Protein AF-A0A1T5FU62-F1 (afdb_monomer_lite)

Organism: NCBI:txid1507287

Foldseek 3Di:
DCVVVVVVVCVVQPDLQSVCQVLQQVVLLVLLVVLVVVVDDDPVNLVSLLVSLLVNLVSCQVCLVSVVVLVVCVVVDDPPDPGHDNPSVVVSLVVVQVVLVVVCVVVVHDQPDRSSVLSVVLSVQSNCCRNVVCVVPVPDRDDSSVSSVVSSVVSCLNSDRPNDD

Sequence (165 aa):
MADVSETLLFRYFGSKSTLFDEVVAQPFNRLMQDFLESNPSGGERKEAELRNFREVYRLFEDNRPLFLAVLSSSSQASEEEVGPSFEGILSFLNAATAEQLRKYTDQGAEPPFDIALGLRLAFGMLASSVLLRDWIFPDRQPSQDEIVELVEKLVSRALDPQALP

Secondary structure (DSSP, 8-state):
--HHHHHHHHHHS-SHHHHHIIIIIHHHHHHHHHHHHH---HHHHHHHHHHHHHHHHHHHHHTHHHHHHHHHHHTT--TTS-----HHHHHHHHHHHHHHHHHHHHTT---SS-HHHHHHHHHHHHHHHHHTHHHH-SS----HHHHHHHHHHHHHHHH-TT---

Radius of gyration: 18.02 Å; chains: 1; bounding box: 38×38×55 Å

Structure (mmCIF, N/CA/C/O backbone):
data_AF-A0A1T5FU62-F1
#
_entry.id   AF-A0A1T5FU62-F1
#
loop_
_atom_site.group_PDB
_atom_site.id
_atom_site.type_symbol
_atom_site.label_atom_id
_atom_site.label_alt_id
_atom_site.label_comp_id
_atom_site.label_asym_id
_atom_site.label_entity_id
_atom_site.label_seq_id
_atom_site.pdbx_PDB_ins_code
_atom_site.Cartn_x
_atom_site.Cartn_y
_atom_site.Cartn_z
_atom_site.occupancy
_atom_site.B_iso_or_equiv
_atom_site.auth_seq_id
_atom_site.auth_comp_id
_atom_site.auth_asym_id
_atom_site.auth_atom_id
_atom_site.pdbx_PDB_model_num
ATOM 1 N N . MET A 1 1 ? 20.054 -12.272 -25.376 1.00 40.66 1 MET A N 1
ATOM 2 C CA . MET A 1 1 ? 19.299 -11.639 -26.483 1.00 40.66 1 MET A CA 1
ATOM 3 C C . MET A 1 1 ? 18.255 -10.631 -25.965 1.00 40.66 1 MET A C 1
ATOM 5 O O . MET A 1 1 ? 17.198 -10.510 -26.562 1.00 40.66 1 MET A O 1
ATOM 9 N N . ALA A 1 2 ? 18.540 -9.881 -24.888 1.00 51.62 2 ALA A N 1
ATOM 10 C CA . ALA A 1 2 ? 17.593 -8.916 -24.298 1.00 51.62 2 ALA A CA 1
ATOM 11 C C . ALA A 1 2 ? 17.854 -7.449 -24.717 1.00 51.62 2 ALA A C 1
ATOM 13 O O . ALA A 1 2 ? 16.966 -6.613 -24.630 1.00 51.62 2 ALA A O 1
ATOM 14 N N . ASP A 1 3 ? 19.041 -7.162 -25.255 1.00 44.16 3 ASP A N 1
ATOM 15 C CA . ASP A 1 3 ? 19.541 -5.802 -25.521 1.00 44.16 3 ASP A CA 1
ATOM 16 C C . ASP A 1 3 ? 18.811 -5.080 -26.678 1.00 44.16 3 ASP A C 1
ATOM 18 O O . ASP A 1 3 ? 18.567 -3.872 -26.672 1.00 44.16 3 ASP A O 1
ATOM 22 N N . VAL A 1 4 ? 18.359 -5.855 -27.670 1.00 49.69 4 VAL A N 1
ATOM 23 C CA . VAL A 1 4 ? 17.572 -5.336 -28.801 1.00 49.69 4 VAL A CA 1
ATOM 24 C C . VAL A 1 4 ? 16.140 -4.999 -28.365 1.00 49.69 4 VAL A C 1
ATOM 26 O O . VAL A 1 4 ? 15.529 -4.087 -28.917 1.00 49.69 4 VAL A O 1
ATOM 29 N N . SER A 1 5 ? 15.612 -5.697 -27.353 1.00 56.53 5 SER A N 1
ATOM 30 C CA . SER A 1 5 ? 14.248 -5.482 -26.860 1.00 56.53 5 SER A CA 1
ATOM 31 C C . SER A 1 5 ? 14.137 -4.189 -26.058 1.00 56.53 5 SER A C 1
ATOM 33 O O . SER A 1 5 ? 13.187 -3.443 -26.271 1.00 56.53 5 SER A O 1
ATOM 35 N N . GLU A 1 6 ? 15.109 -3.894 -25.188 1.00 52.84 6 GLU A N 1
ATOM 36 C CA . GLU A 1 6 ? 15.133 -2.649 -24.404 1.00 52.84 6 GLU A CA 1
ATOM 37 C C . GLU A 1 6 ? 15.213 -1.422 -25.319 1.00 52.84 6 GLU A C 1
ATOM 39 O O . GLU A 1 6 ? 14.396 -0.508 -25.222 1.00 52.84 6 GLU A O 1
ATOM 44 N N . THR A 1 7 ? 16.144 -1.439 -26.278 1.00 54.19 7 THR A N 1
ATOM 45 C CA . THR A 1 7 ? 16.352 -0.318 -27.207 1.00 54.19 7 THR A CA 1
ATOM 46 C C . THR A 1 7 ? 15.118 -0.048 -28.077 1.00 54.19 7 THR A C 1
ATOM 48 O O . THR A 1 7 ? 14.792 1.106 -28.360 1.00 54.19 7 THR A O 1
ATOM 51 N N . LEU A 1 8 ? 14.403 -1.096 -28.503 1.00 55.00 8 LEU A N 1
ATOM 52 C CA . LEU A 1 8 ? 13.169 -0.952 -29.281 1.00 55.00 8 LEU A CA 1
ATOM 53 C C . LEU A 1 8 ? 11.985 -0.487 -28.426 1.00 55.00 8 LEU A C 1
ATOM 55 O O . LEU A 1 8 ? 11.198 0.325 -28.914 1.00 55.00 8 LEU A O 1
ATOM 59 N N . LEU A 1 9 ? 11.882 -0.938 -27.170 1.00 55.94 9 LEU A N 1
ATOM 60 C CA . LEU A 1 9 ? 10.856 -0.471 -26.233 1.00 55.94 9 LEU A CA 1
ATOM 61 C C . LEU A 1 9 ? 11.000 1.035 -25.979 1.00 55.94 9 LEU A C 1
ATOM 63 O O . LEU A 1 9 ? 10.051 1.789 -26.178 1.00 55.94 9 LEU A O 1
ATOM 67 N N . PHE A 1 10 ? 12.203 1.504 -25.639 1.00 54.53 10 PHE A N 1
ATOM 68 C CA . PHE A 1 10 ? 12.440 2.926 -25.354 1.00 54.53 10 PHE A CA 1
ATOM 69 C C . PHE A 1 10 ? 12.260 3.831 -26.578 1.00 54.53 10 PHE A C 1
ATOM 71 O O . PHE A 1 10 ? 11.979 5.019 -26.437 1.00 54.53 10 PHE A O 1
ATOM 78 N N . ARG A 1 11 ? 12.373 3.284 -27.794 1.00 49.97 11 ARG A N 1
ATOM 79 C CA . ARG A 1 11 ? 12.093 4.034 -29.025 1.00 49.97 11 ARG A CA 1
ATOM 80 C C . ARG A 1 11 ? 10.595 4.194 -29.302 1.00 49.97 11 ARG A C 1
ATOM 82 O O . ARG A 1 11 ? 10.222 5.165 -29.951 1.00 49.97 11 ARG A O 1
ATOM 89 N N . TYR A 1 12 ? 9.761 3.249 -28.861 1.00 50.94 12 TYR A N 1
ATOM 90 C CA . TYR A 1 12 ? 8.305 3.280 -29.063 1.00 50.94 12 TYR A CA 1
ATOM 91 C C . TYR A 1 12 ? 7.563 4.052 -27.968 1.00 50.94 12 TYR A C 1
ATOM 93 O O . TYR A 1 12 ? 6.600 4.742 -28.281 1.00 50.94 12 TYR A O 1
ATOM 101 N N . PHE A 1 13 ? 8.021 3.962 -26.717 1.00 50.69 13 PHE A N 1
ATOM 102 C CA . PHE A 1 13 ? 7.314 4.513 -25.556 1.00 50.69 13 PHE A CA 1
ATOM 103 C C . PHE A 1 13 ? 7.795 5.903 -25.115 1.00 50.69 13 PHE A C 1
ATOM 105 O O . PHE A 1 13 ? 7.304 6.428 -24.126 1.00 50.69 13 PHE A O 1
ATOM 112 N N . GLY A 1 14 ? 8.741 6.531 -25.822 1.00 59.19 14 GLY A N 1
ATOM 113 C CA . GLY A 1 14 ? 9.348 7.776 -25.342 1.00 59.19 14 GLY A CA 1
ATOM 114 C C . GLY A 1 14 ? 10.172 7.559 -24.063 1.00 59.19 14 GLY A C 1
ATOM 115 O O . GLY A 1 14 ? 10.582 6.440 -23.757 1.00 59.19 14 GLY A O 1
ATOM 116 N N . SER A 1 15 ? 10.484 8.641 -23.341 1.00 65.31 15 SER A N 1
ATOM 117 C CA . SER A 1 15 ? 11.345 8.613 -22.145 1.00 65.31 15 SER A CA 1
ATOM 118 C C . SER A 1 15 ? 10.890 7.571 -21.105 1.00 65.31 15 SER A C 1
ATOM 120 O O . SER A 1 15 ? 9.718 7.209 -21.037 1.00 65.31 15 SER A O 1
ATOM 122 N N . LYS A 1 16 ? 11.803 7.116 -20.231 1.00 66.69 16 LYS A N 1
ATOM 123 C CA . LYS A 1 16 ? 11.503 6.129 -19.167 1.00 66.69 16 LYS A CA 1
ATOM 124 C C . LYS A 1 16 ? 10.302 6.515 -18.286 1.00 66.69 16 LYS A C 1
ATOM 126 O O . LYS A 1 16 ? 9.610 5.629 -17.797 1.00 66.69 16 LYS A O 1
ATOM 131 N N . SER A 1 17 ? 10.055 7.817 -18.117 1.00 65.38 17 SER A N 1
ATOM 132 C CA . SER A 1 17 ? 8.891 8.364 -17.405 1.00 65.38 17 SER A CA 1
ATOM 133 C C . SER A 1 17 ? 7.565 8.003 -18.090 1.00 65.38 17 SER A C 1
ATOM 135 O O . SER A 1 17 ? 6.634 7.557 -17.429 1.00 65.38 17 SER A O 1
ATOM 137 N N . THR A 1 18 ? 7.506 8.096 -19.423 1.00 71.38 18 THR A N 1
ATOM 138 C CA . THR A 1 18 ? 6.294 7.788 -20.206 1.00 71.38 18 THR A CA 1
ATOM 139 C C . THR A 1 18 ? 5.965 6.295 -20.143 1.00 71.38 18 THR A C 1
ATOM 141 O O . THR A 1 18 ? 4.832 5.916 -19.865 1.00 71.38 18 THR A O 1
ATOM 144 N N . LEU A 1 19 ? 6.979 5.434 -20.294 1.00 74.44 19 LEU A N 1
ATOM 145 C CA . LEU A 1 19 ? 6.810 3.986 -20.142 1.00 74.44 19 LEU A CA 1
ATOM 146 C C . LEU A 1 19 ? 6.338 3.603 -18.728 1.00 74.44 19 LEU A C 1
ATOM 148 O O . LEU A 1 19 ? 5.501 2.715 -18.573 1.00 74.44 19 LEU A O 1
ATOM 152 N N . PHE A 1 20 ? 6.871 4.259 -17.692 1.00 75.25 20 PHE A N 1
ATOM 153 C CA . PHE A 1 20 ? 6.427 4.042 -16.316 1.00 75.25 20 PHE A CA 1
ATOM 154 C C . PHE A 1 20 ? 4.961 4.443 -16.124 1.00 75.25 20 PHE A C 1
ATOM 156 O O . PHE A 1 20 ? 4.204 3.701 -15.496 1.00 75.25 20 PHE A O 1
ATOM 163 N N . ASP A 1 21 ? 4.547 5.585 -16.673 1.00 76.25 21 ASP A N 1
ATOM 164 C CA . ASP A 1 21 ? 3.163 6.039 -16.563 1.00 76.25 21 ASP A CA 1
ATOM 165 C C . ASP A 1 21 ? 2.183 5.020 -17.171 1.00 76.25 21 ASP A C 1
ATOM 167 O O . ASP A 1 21 ? 1.237 4.587 -16.511 1.00 76.25 21 ASP A O 1
ATOM 171 N N . GLU A 1 22 ? 2.461 4.540 -18.384 1.00 77.94 22 GLU A N 1
ATOM 172 C CA . GLU A 1 22 ? 1.572 3.620 -19.105 1.00 77.94 22 GLU A CA 1
ATOM 173 C C . GLU A 1 22 ? 1.524 2.204 -18.514 1.00 77.94 22 GLU A C 1
ATOM 175 O O . GLU A 1 22 ? 0.456 1.587 -18.463 1.00 77.94 22 GLU A O 1
ATOM 180 N N . VAL A 1 23 ? 2.669 1.667 -18.083 1.00 80.44 23 VAL A N 1
ATOM 181 C CA . VAL A 1 23 ? 2.794 0.250 -17.689 1.00 80.44 23 VAL A CA 1
ATOM 182 C C . VAL A 1 23 ? 2.645 0.050 -16.181 1.00 80.44 23 VAL A C 1
ATOM 184 O O . VAL A 1 23 ? 2.305 -1.044 -15.734 1.00 80.44 23 VAL A O 1
ATOM 187 N N . VAL A 1 24 ? 2.856 1.097 -15.381 1.00 80.00 24 VAL A N 1
ATOM 188 C CA . VAL A 1 24 ? 2.828 1.003 -13.917 1.00 80.00 24 VAL A CA 1
ATOM 189 C C . VAL A 1 24 ? 1.780 1.925 -13.317 1.00 80.00 24 VAL A C 1
ATOM 191 O O . VAL A 1 24 ? 0.864 1.441 -12.651 1.00 80.00 24 VAL A O 1
ATOM 194 N N . ALA A 1 25 ? 1.879 3.236 -13.551 1.00 77.88 25 ALA A N 1
ATOM 195 C CA . ALA A 1 25 ? 1.014 4.200 -12.873 1.00 77.88 25 ALA A CA 1
ATOM 196 C C . ALA A 1 25 ? -0.458 4.032 -13.279 1.00 77.88 25 ALA A C 1
ATOM 198 O O . ALA A 1 25 ? -1.332 3.948 -12.418 1.00 77.88 25 ALA A O 1
ATOM 199 N N . GLN A 1 26 ? -0.754 3.893 -14.573 1.00 82.56 26 GLN A N 1
ATOM 200 C CA . GLN A 1 26 ? -2.126 3.710 -15.048 1.00 82.56 26 GLN A CA 1
ATOM 201 C C . GLN A 1 26 ? -2.760 2.382 -14.595 1.00 82.56 26 GLN A C 1
ATOM 203 O O . GLN A 1 26 ? -3.888 2.423 -14.094 1.00 82.56 26 GLN A O 1
ATOM 208 N N . PRO A 1 27 ? -2.103 1.207 -14.711 1.00 82.88 27 PRO A N 1
ATOM 209 C CA . PRO A 1 27 ? -2.629 -0.032 -14.139 1.00 82.88 27 PRO A CA 1
ATOM 210 C C . PRO A 1 27 ? -2.850 0.056 -12.632 1.00 82.88 27 PRO A C 1
ATOM 212 O O . PRO A 1 27 ? -3.889 -0.393 -12.154 1.00 82.88 27 PRO A O 1
ATOM 215 N N . PHE A 1 28 ? -1.930 0.690 -11.898 1.00 81.44 28 PHE A N 1
ATOM 216 C CA . PHE A 1 28 ? -2.110 0.942 -10.473 1.00 81.44 28 PHE A CA 1
ATOM 217 C C . PHE A 1 28 ? -3.375 1.771 -10.201 1.00 81.44 28 PHE A C 1
ATOM 219 O O . PHE A 1 28 ? -4.213 1.386 -9.386 1.00 81.44 28 PHE A O 1
ATOM 226 N N . ASN A 1 29 ? -3.534 2.896 -10.904 1.00 81.25 29 ASN A N 1
ATOM 227 C CA . ASN A 1 29 ? -4.665 3.804 -10.725 1.00 81.25 29 ASN A CA 1
ATOM 228 C C . ASN A 1 29 ? -5.999 3.096 -11.012 1.00 81.25 29 ASN A C 1
ATOM 230 O O . ASN A 1 29 ? -6.945 3.268 -10.245 1.00 81.25 29 ASN A O 1
ATOM 234 N N . ARG A 1 30 ? -6.053 2.247 -12.051 1.00 84.56 30 ARG A N 1
ATOM 235 C CA . ARG A 1 30 ? -7.230 1.417 -12.360 1.00 84.56 30 ARG A CA 1
ATOM 236 C C . ARG A 1 30 ? -7.555 0.435 -11.237 1.00 84.56 30 ARG A C 1
ATOM 238 O O . ARG A 1 30 ? -8.683 0.431 -10.766 1.00 84.56 30 ARG A O 1
ATOM 245 N N . LEU A 1 31 ? -6.566 -0.317 -10.744 1.00 83.50 31 LEU A N 1
ATOM 246 C CA . LEU A 1 31 ? -6.766 -1.257 -9.629 1.00 83.50 31 LEU A CA 1
ATOM 247 C C . LEU A 1 31 ? -7.357 -0.568 -8.392 1.00 83.50 31 LEU A C 1
ATOM 249 O O . LEU A 1 31 ? -8.238 -1.110 -7.725 1.00 83.50 31 LEU A O 1
ATOM 253 N N . MET A 1 32 ? -6.873 0.633 -8.072 1.00 82.12 32 MET A N 1
ATOM 254 C CA . MET A 1 32 ? -7.386 1.387 -6.931 1.00 82.12 32 MET A CA 1
ATOM 255 C C . MET A 1 32 ? -8.794 1.925 -7.170 1.00 82.12 32 MET A C 1
ATOM 257 O O . MET A 1 32 ? -9.621 1.885 -6.259 1.00 82.12 32 MET A O 1
ATOM 261 N N . GLN A 1 33 ? -9.075 2.413 -8.377 1.00 82.50 33 GLN A N 1
ATOM 262 C CA . GLN A 1 33 ? -10.401 2.886 -8.752 1.00 82.50 33 GLN A CA 1
ATOM 263 C C . GLN A 1 33 ? -11.433 1.752 -8.688 1.00 82.50 33 GLN A C 1
ATOM 265 O O . GLN A 1 33 ? -12.455 1.916 -8.025 1.00 82.50 33 GLN A O 1
ATOM 270 N N . ASP A 1 34 ? -11.131 0.586 -9.261 1.00 85.12 34 ASP A N 1
ATOM 271 C CA . ASP A 1 34 ? -12.018 -0.588 -9.264 1.00 85.12 34 ASP A CA 1
ATOM 272 C C . ASP A 1 34 ? -12.389 -1.028 -7.835 1.00 85.12 34 ASP A C 1
ATOM 274 O O . ASP A 1 34 ? -13.519 -1.431 -7.538 1.00 85.12 34 ASP A O 1
ATOM 278 N N . PHE A 1 35 ? -11.448 -0.913 -6.898 1.00 79.12 35 PHE A N 1
ATOM 279 C CA . PHE A 1 35 ? -11.714 -1.203 -5.495 1.00 79.12 35 PHE A CA 1
ATOM 280 C C . PHE A 1 35 ? -12.633 -0.182 -4.825 1.00 79.12 35 PHE A C 1
ATOM 282 O O . PHE A 1 35 ? -13.533 -0.562 -4.075 1.00 79.12 35 PHE A O 1
ATOM 289 N N . LEU A 1 36 ? -12.415 1.109 -5.085 1.00 80.19 36 LEU A N 1
ATOM 290 C CA . LEU A 1 36 ? -13.279 2.162 -4.555 1.00 80.19 36 LEU A CA 1
ATOM 291 C C . LEU A 1 36 ? -14.698 2.047 -5.126 1.00 80.19 36 LEU A C 1
ATOM 293 O O . LEU A 1 36 ? -15.665 2.212 -4.384 1.00 80.19 36 LEU A O 1
ATOM 297 N N . GLU A 1 37 ? -14.826 1.714 -6.411 1.00 84.12 37 GLU A N 1
ATOM 298 C CA . GLU A 1 37 ? -16.110 1.535 -7.095 1.00 84.12 37 GLU A CA 1
ATOM 299 C C . GLU A 1 37 ? -16.860 0.284 -6.628 1.00 84.12 37 GLU A C 1
ATOM 301 O O . GLU A 1 37 ? -18.073 0.336 -6.424 1.00 84.12 37 GLU A O 1
ATOM 306 N N . SER A 1 38 ? -16.155 -0.829 -6.407 1.00 81.06 38 SER A N 1
ATOM 307 C CA . SER A 1 38 ? -16.780 -2.065 -5.915 1.00 81.06 38 SER A CA 1
ATOM 308 C C . SER A 1 38 ? -17.304 -1.953 -4.481 1.00 81.06 38 SER A C 1
ATOM 310 O O . SER A 1 38 ? -18.168 -2.743 -4.103 1.00 81.06 38 SER A O 1
ATOM 312 N N . ASN A 1 39 ? -16.805 -0.984 -3.698 1.00 76.88 39 ASN A N 1
ATOM 313 C CA . ASN A 1 39 ? -17.206 -0.673 -2.320 1.00 76.88 39 ASN A CA 1
ATOM 314 C C . ASN A 1 39 ? -17.616 -1.913 -1.485 1.00 76.88 39 ASN A C 1
ATOM 316 O O . ASN A 1 39 ? -18.735 -1.974 -0.960 1.00 76.88 39 ASN A O 1
ATOM 320 N N . PRO A 1 40 ? -16.743 -2.934 -1.377 1.00 75.50 40 PRO A N 1
ATOM 321 C CA . PRO A 1 40 ? -17.119 -4.196 -0.759 1.00 75.50 40 PRO A CA 1
ATOM 322 C C . PRO A 1 40 ? -17.366 -4.010 0.744 1.00 75.50 40 PRO A C 1
ATOM 324 O O . PRO A 1 40 ? -16.754 -3.151 1.386 1.00 75.50 40 PRO A O 1
ATOM 327 N N . SER A 1 41 ? -18.260 -4.817 1.321 1.00 75.19 41 SER A N 1
ATOM 328 C CA . SER A 1 41 ? -18.683 -4.694 2.724 1.00 75.19 41 SER A CA 1
ATOM 329 C C . SER A 1 41 ? -18.561 -6.019 3.488 1.00 75.19 41 SER A C 1
ATOM 331 O O . SER A 1 41 ? -18.551 -7.095 2.896 1.00 75.19 41 SER A O 1
ATOM 333 N N . GLY A 1 42 ? -18.432 -5.957 4.818 1.00 72.56 42 GLY A N 1
ATOM 334 C CA . GLY A 1 42 ? -18.381 -7.151 5.674 1.00 72.56 42 GLY A CA 1
ATOM 335 C C . GLY A 1 42 ? -17.222 -8.109 5.349 1.00 72.56 42 GLY A C 1
ATOM 336 O O . GLY A 1 42 ? -16.093 -7.677 5.140 1.00 72.56 42 GLY A O 1
ATOM 337 N N . GLY A 1 43 ? -17.490 -9.420 5.320 1.00 68.69 43 GLY A N 1
ATOM 338 C CA . GLY A 1 43 ? -16.476 -10.445 5.024 1.00 68.69 43 GLY A CA 1
ATOM 339 C C . GLY A 1 43 ? -15.875 -10.342 3.615 1.00 68.69 43 GLY A C 1
ATOM 340 O O . GLY A 1 43 ? -14.679 -10.569 3.444 1.00 68.69 43 GLY A O 1
ATOM 341 N N . GLU A 1 44 ? -16.663 -9.897 2.631 1.00 78.56 44 GLU A N 1
ATOM 342 C CA . GLU A 1 44 ? -16.205 -9.687 1.249 1.00 78.56 44 GLU A CA 1
ATOM 343 C C . GLU A 1 44 ? -15.157 -8.573 1.154 1.00 78.56 44 GLU A C 1
ATOM 345 O O . GLU A 1 44 ? -14.281 -8.612 0.287 1.00 78.56 44 GLU A O 1
ATOM 350 N N . ARG A 1 45 ? -15.205 -7.597 2.073 1.00 78.12 45 ARG A N 1
ATOM 351 C CA . ARG A 1 45 ? -14.238 -6.497 2.136 1.00 78.12 45 ARG A CA 1
ATOM 352 C C . ARG A 1 45 ? -12.832 -6.997 2.427 1.00 78.12 45 ARG A C 1
ATOM 354 O O . ARG A 1 45 ? -11.912 -6.614 1.714 1.00 78.12 45 ARG A O 1
ATOM 361 N N . LYS A 1 46 ? -12.667 -7.873 3.421 1.00 78.31 46 LYS A N 1
ATOM 362 C CA . LYS A 1 46 ? -11.345 -8.403 3.785 1.00 78.31 46 LYS A CA 1
ATOM 363 C C . LYS A 1 46 ? -10.726 -9.195 2.634 1.00 78.31 46 LYS A C 1
ATOM 365 O O . LYS A 1 46 ? -9.543 -9.058 2.335 1.00 78.31 46 LYS A O 1
ATOM 370 N N . GLU A 1 47 ? -11.529 -10.015 1.964 1.00 83.06 47 GLU A N 1
ATOM 371 C CA . GLU A 1 47 ? -11.062 -10.760 0.797 1.00 83.06 47 GLU A CA 1
ATOM 372 C C . GLU A 1 47 ? -10.715 -9.831 -0.371 1.00 83.06 47 GLU A C 1
ATOM 374 O O . GLU A 1 47 ? -9.716 -10.059 -1.051 1.00 83.06 47 GLU A O 1
ATOM 379 N N . ALA A 1 48 ? -11.502 -8.775 -0.597 1.00 82.38 48 ALA A N 1
ATOM 380 C CA . ALA A 1 48 ? -11.207 -7.761 -1.604 1.00 82.38 48 ALA A CA 1
ATOM 381 C C . ALA A 1 48 ? -9.918 -6.989 -1.292 1.00 82.38 48 ALA A C 1
ATOM 383 O O . ALA A 1 48 ? -9.109 -6.775 -2.190 1.00 82.38 48 ALA A O 1
ATOM 384 N N . GLU A 1 49 ? -9.687 -6.635 -0.028 1.00 81.44 49 GLU A N 1
ATOM 385 C CA . GLU A 1 49 ? -8.441 -6.014 0.426 1.00 81.44 49 GLU A CA 1
ATOM 386 C C . GLU A 1 49 ? -7.253 -6.944 0.163 1.00 81.44 49 GLU A C 1
ATOM 388 O O . GLU A 1 49 ? -6.312 -6.545 -0.517 1.00 81.44 49 GLU A O 1
ATOM 393 N N . LEU A 1 50 ? -7.317 -8.212 0.580 1.00 85.81 50 LEU A N 1
ATOM 394 C CA . LEU A 1 50 ? -6.258 -9.189 0.294 1.00 85.81 50 LEU A CA 1
ATOM 395 C C . LEU A 1 50 ? -6.006 -9.371 -1.209 1.00 85.81 50 LEU A C 1
ATOM 397 O O . LEU A 1 50 ? -4.851 -9.464 -1.626 1.00 85.81 50 LEU A O 1
ATOM 401 N N . ARG A 1 51 ? -7.057 -9.410 -2.040 1.00 87.56 51 ARG A N 1
ATOM 402 C CA . ARG A 1 51 ? -6.907 -9.441 -3.505 1.00 87.56 51 ARG A CA 1
ATOM 403 C C . ARG A 1 51 ? -6.158 -8.208 -4.007 1.00 87.56 51 ARG A C 1
ATOM 405 O O . ARG A 1 51 ? -5.200 -8.364 -4.755 1.00 87.56 51 ARG A O 1
ATOM 412 N N . ASN A 1 52 ? -6.509 -7.017 -3.536 1.00 84.44 52 ASN A N 1
ATOM 413 C CA . ASN A 1 52 ? -5.797 -5.795 -3.899 1.00 84.44 52 ASN A CA 1
ATOM 414 C C . ASN A 1 52 ? -4.333 -5.804 -3.477 1.00 84.44 52 ASN A C 1
ATOM 416 O O . ASN A 1 52 ? -3.477 -5.442 -4.278 1.00 84.44 52 ASN A O 1
ATOM 420 N N . PHE A 1 53 ? -4.025 -6.219 -2.246 1.00 86.25 53 PHE A N 1
ATOM 421 C CA . PHE A 1 53 ? -2.637 -6.332 -1.799 1.00 86.25 53 PHE A CA 1
ATOM 422 C C . PHE A 1 53 ? -1.841 -7.276 -2.712 1.00 86.25 53 PHE A C 1
ATOM 424 O O . PHE A 1 53 ? -0.703 -6.961 -3.058 1.00 86.25 53 PHE A O 1
ATOM 431 N N . ARG A 1 54 ? -2.442 -8.392 -3.158 1.00 92.44 54 ARG A N 1
ATOM 432 C CA . ARG A 1 54 ? -1.812 -9.300 -4.131 1.00 92.44 54 ARG A CA 1
ATOM 433 C C . ARG A 1 54 ? -1.598 -8.640 -5.490 1.00 92.44 54 ARG A C 1
ATOM 435 O O . ARG A 1 54 ? -0.493 -8.733 -6.014 1.00 92.44 54 ARG A O 1
ATOM 442 N N . GLU A 1 55 ? -2.604 -7.974 -6.051 1.00 90.44 55 GLU A N 1
ATOM 443 C CA . GLU A 1 55 ? -2.476 -7.324 -7.364 1.00 90.44 55 GLU A CA 1
ATOM 444 C C . GLU A 1 55 ? -1.457 -6.177 -7.338 1.00 90.44 55 GLU A C 1
ATOM 446 O O . GLU A 1 55 ? -0.628 -6.065 -8.239 1.00 90.44 55 GLU A O 1
ATOM 451 N N . VAL A 1 56 ? -1.431 -5.379 -6.267 1.00 88.12 56 VAL A N 1
ATOM 452 C CA . VAL A 1 56 ? -0.416 -4.332 -6.078 1.00 88.12 56 VAL A CA 1
ATOM 453 C C . VAL A 1 56 ? 0.977 -4.943 -5.937 1.00 88.12 56 VAL A C 1
ATOM 455 O O . VAL A 1 56 ? 1.914 -4.464 -6.571 1.00 88.12 56 VAL A O 1
ATOM 458 N N . TYR A 1 57 ? 1.130 -6.014 -5.151 1.00 92.12 57 TYR A N 1
ATOM 459 C CA . TYR A 1 57 ? 2.407 -6.722 -5.041 1.00 92.12 57 TYR A CA 1
ATOM 460 C C . TYR A 1 57 ? 2.884 -7.224 -6.406 1.00 92.12 57 TYR A C 1
ATOM 462 O O . TYR A 1 57 ? 4.032 -6.985 -6.775 1.00 92.12 57 TYR A O 1
ATOM 470 N N . ARG A 1 58 ? 1.997 -7.873 -7.172 1.00 92.38 58 ARG A N 1
ATOM 471 C CA . ARG A 1 58 ? 2.308 -8.382 -8.512 1.00 92.38 58 ARG A CA 1
ATOM 472 C C . ARG A 1 58 ? 2.720 -7.251 -9.449 1.00 92.38 58 ARG A C 1
ATOM 474 O O . ARG A 1 58 ? 3.705 -7.390 -10.158 1.00 92.38 58 ARG A O 1
ATOM 481 N N . LEU A 1 59 ? 2.045 -6.102 -9.393 1.00 90.12 59 LEU A N 1
ATOM 482 C CA . LEU A 1 59 ? 2.428 -4.935 -10.185 1.00 90.12 59 LEU A CA 1
ATOM 483 C C . LEU A 1 59 ? 3.855 -4.462 -9.865 1.00 90.12 59 LEU A C 1
ATOM 485 O O . LEU A 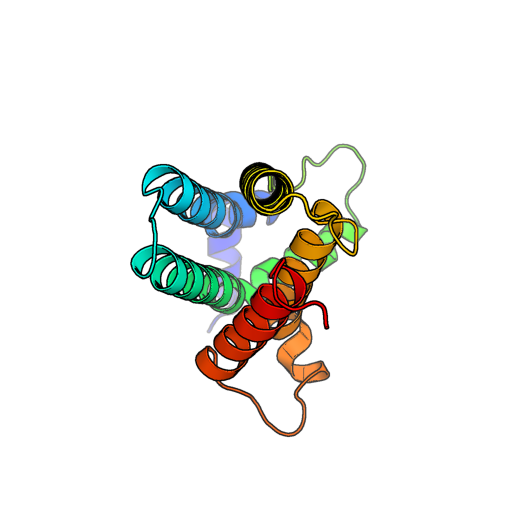1 59 ? 4.608 -4.141 -10.786 1.00 90.12 59 LEU A O 1
ATOM 489 N N . PHE A 1 60 ? 4.244 -4.434 -8.586 1.00 90.25 60 PHE A N 1
ATOM 490 C CA . PHE A 1 60 ? 5.626 -4.141 -8.193 1.00 90.25 60 PHE A CA 1
ATOM 491 C C . PHE A 1 60 ? 6.604 -5.216 -8.670 1.00 90.25 60 PHE A C 1
ATOM 493 O O . PHE A 1 60 ? 7.706 -4.878 -9.097 1.00 90.25 60 PHE A O 1
ATOM 500 N N . GLU A 1 61 ? 6.228 -6.490 -8.575 1.00 92.62 61 GLU A N 1
ATOM 501 C CA . GLU A 1 61 ? 7.085 -7.625 -8.925 1.00 92.62 61 GLU A CA 1
ATOM 502 C C . GLU A 1 61 ? 7.353 -7.677 -10.433 1.00 92.62 61 GLU A C 1
ATOM 504 O O . GLU A 1 61 ? 8.515 -7.643 -10.849 1.00 92.62 61 GLU A O 1
ATOM 509 N N . ASP A 1 62 ? 6.294 -7.629 -11.242 1.00 91.50 62 ASP A N 1
ATOM 510 C CA . ASP A 1 62 ? 6.348 -7.682 -12.707 1.00 91.50 62 ASP A CA 1
ATOM 511 C C . ASP A 1 62 ? 7.103 -6.483 -13.303 1.00 91.50 62 ASP A C 1
ATOM 513 O O . ASP A 1 62 ? 7.736 -6.596 -14.354 1.00 91.50 62 ASP A O 1
ATOM 517 N N . ASN A 1 63 ? 7.086 -5.335 -12.614 1.00 87.94 63 ASN A N 1
ATOM 518 C CA . ASN A 1 63 ? 7.693 -4.087 -13.083 1.00 87.94 63 ASN A CA 1
ATOM 519 C C . ASN A 1 63 ? 8.907 -3.640 -12.255 1.00 87.94 63 ASN A C 1
ATOM 521 O O . ASN A 1 63 ? 9.353 -2.493 -12.382 1.00 87.94 63 ASN A O 1
ATOM 525 N N . ARG A 1 64 ? 9.483 -4.517 -11.419 1.00 89.69 64 ARG A N 1
ATOM 526 C CA . ARG A 1 64 ? 10.591 -4.181 -10.501 1.00 89.69 64 ARG A CA 1
ATOM 527 C C . ARG A 1 64 ? 11.757 -3.440 -11.183 1.00 89.69 64 ARG A C 1
ATOM 529 O O . ARG A 1 64 ? 12.193 -2.427 -10.631 1.00 89.69 64 ARG A O 1
ATOM 536 N N . PRO A 1 65 ? 12.267 -3.856 -12.363 1.00 85.12 65 PRO A N 1
ATOM 537 C CA . PRO A 1 65 ? 13.359 -3.139 -13.029 1.00 85.12 65 PRO A CA 1
ATOM 538 C C . PRO A 1 65 ? 12.992 -1.704 -13.426 1.00 85.12 65 PRO A C 1
ATOM 540 O O . PRO A 1 65 ? 13.821 -0.802 -13.318 1.00 85.12 65 PRO A O 1
ATOM 543 N N . LEU A 1 66 ? 11.744 -1.479 -13.847 1.00 81.88 66 LEU A N 1
ATOM 544 C CA . LEU A 1 66 ? 11.245 -0.169 -14.259 1.00 81.88 66 LEU A CA 1
ATOM 545 C C . LEU A 1 66 ? 11.084 0.769 -13.051 1.00 81.88 66 LEU A C 1
ATOM 547 O O . LEU A 1 66 ? 11.499 1.925 -13.122 1.00 81.88 66 LEU A O 1
ATOM 551 N N . PHE A 1 67 ? 10.603 0.255 -11.912 1.00 83.12 67 PHE A N 1
ATOM 552 C CA . PHE A 1 67 ? 10.603 0.990 -10.640 1.00 83.12 67 PHE A CA 1
ATOM 553 C C . PHE A 1 67 ? 12.014 1.405 -10.205 1.00 83.12 67 PHE A C 1
ATOM 555 O O . PHE A 1 67 ? 12.233 2.564 -9.854 1.00 83.12 67 PHE A O 1
ATOM 562 N N . LEU A 1 68 ? 12.989 0.491 -10.257 1.00 83.81 68 LEU A N 1
ATOM 563 C CA . LEU A 1 68 ? 14.381 0.803 -9.912 1.00 83.81 68 LEU A CA 1
ATOM 564 C C . LEU A 1 68 ? 14.986 1.844 -10.865 1.00 83.81 68 LEU A C 1
ATOM 566 O O . LEU A 1 68 ? 15.695 2.749 -10.419 1.00 83.81 68 LEU A O 1
ATOM 570 N N . ALA A 1 69 ? 14.672 1.758 -12.160 1.00 80.31 69 ALA A N 1
ATOM 571 C CA . ALA A 1 69 ? 15.114 2.734 -13.148 1.00 80.31 69 ALA A CA 1
ATOM 572 C C . ALA A 1 69 ? 14.568 4.138 -12.843 1.00 80.31 69 ALA A C 1
ATOM 574 O O . ALA A 1 69 ? 15.348 5.091 -12.836 1.00 80.31 69 ALA A O 1
ATOM 575 N N . VAL A 1 70 ? 13.275 4.261 -12.526 1.00 73.12 70 VAL A N 1
ATOM 576 C CA . VAL A 1 70 ? 12.654 5.549 -12.175 1.00 73.12 70 VAL A CA 1
ATOM 577 C C . VAL A 1 70 ? 13.211 6.125 -10.876 1.00 73.12 70 VAL A C 1
ATOM 579 O O . VAL A 1 70 ? 13.541 7.307 -10.842 1.00 73.12 70 VAL A O 1
ATOM 582 N N . LEU A 1 71 ? 13.393 5.309 -9.833 1.00 73.56 71 LEU A N 1
ATOM 583 C CA . LEU A 1 71 ? 13.987 5.765 -8.568 1.00 73.56 71 LEU A CA 1
ATOM 584 C C . LEU A 1 71 ? 15.429 6.262 -8.748 1.00 73.56 71 LEU A C 1
ATOM 586 O O . LEU A 1 71 ? 15.858 7.207 -8.086 1.00 73.56 71 LEU A O 1
ATOM 590 N N . SER A 1 72 ? 16.182 5.647 -9.665 1.00 72.38 72 SER A N 1
ATOM 591 C CA . SER A 1 72 ? 17.532 6.103 -9.999 1.00 72.38 72 SER A CA 1
ATOM 592 C C . SER A 1 72 ? 17.532 7.424 -10.781 1.00 72.38 72 SER A C 1
ATOM 594 O O . SER A 1 72 ? 18.378 8.280 -10.519 1.00 72.38 72 SER A O 1
ATOM 596 N N . SER A 1 73 ? 16.568 7.635 -11.687 1.00 64.81 73 SER A N 1
ATOM 597 C CA . SER A 1 73 ? 16.469 8.857 -12.497 1.00 64.81 73 SER A CA 1
ATOM 598 C C . SER A 1 73 ? 15.836 10.032 -11.754 1.00 64.81 73 SER A C 1
ATOM 600 O O . SER A 1 73 ? 16.235 11.167 -11.987 1.00 64.81 73 SER A O 1
ATOM 602 N N . SER A 1 74 ? 14.905 9.795 -10.823 1.00 57.91 74 SER A N 1
ATOM 603 C CA . SER A 1 74 ? 14.273 10.864 -10.033 1.00 57.91 74 SER A CA 1
ATOM 604 C C . SER A 1 74 ? 15.269 11.606 -9.138 1.00 57.91 74 SER A C 1
ATOM 606 O O . SER A 1 74 ? 15.037 12.754 -8.786 1.00 57.91 74 SER A O 1
ATOM 608 N N . SER A 1 75 ? 16.408 10.984 -8.808 1.00 51.56 75 SER A N 1
ATOM 609 C CA . SER A 1 75 ? 17.529 11.647 -8.123 1.00 51.56 75 SER A CA 1
ATOM 610 C C . SER A 1 75 ? 18.306 12.644 -9.000 1.00 51.56 75 SER A C 1
ATOM 612 O O . SER A 1 75 ? 19.113 13.410 -8.478 1.00 51.56 75 SER A O 1
ATOM 614 N N . GLN A 1 76 ? 18.071 12.636 -10.318 1.00 44.31 76 GLN A N 1
ATOM 615 C CA . GLN A 1 76 ? 18.760 13.460 -11.319 1.00 44.31 76 GLN A CA 1
ATOM 616 C C . GLN A 1 76 ? 17.818 14.422 -12.063 1.00 44.31 76 GLN A C 1
ATOM 618 O O . GLN A 1 76 ? 18.288 15.205 -12.886 1.00 44.31 76 GLN A O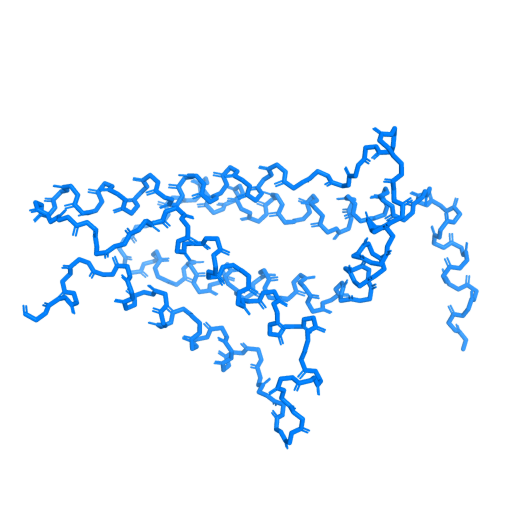 1
ATOM 623 N N . ALA A 1 77 ? 16.509 14.374 -11.795 1.00 45.62 77 ALA A N 1
ATOM 624 C CA . ALA A 1 77 ? 15.525 15.206 -12.476 1.00 45.62 77 ALA A CA 1
ATOM 625 C C . ALA A 1 77 ? 15.636 16.672 -12.017 1.00 45.62 77 ALA A C 1
ATOM 627 O O . ALA A 1 77 ? 15.394 17.003 -10.856 1.00 45.62 77 ALA A O 1
ATOM 628 N N . SER A 1 78 ? 16.016 17.550 -12.946 1.00 42.09 78 SER A N 1
ATOM 629 C CA . SER A 1 78 ? 15.826 19.000 -12.853 1.00 42.09 78 SER A CA 1
ATOM 630 C C . SER A 1 78 ? 14.330 19.345 -12.833 1.00 42.09 78 SER A C 1
ATOM 632 O O . SER A 1 78 ? 13.542 18.633 -13.449 1.00 42.09 78 SER A O 1
ATOM 634 N N . GLU A 1 79 ? 13.957 20.451 -12.175 1.00 45.44 79 GLU A N 1
ATOM 635 C CA . GLU A 1 79 ? 12.581 20.920 -11.873 1.00 45.44 79 GLU A CA 1
ATOM 636 C C . GLU A 1 79 ? 11.574 20.967 -13.053 1.00 45.44 79 GLU A C 1
ATOM 638 O O . GLU A 1 79 ? 10.390 21.206 -12.831 1.00 45.44 79 GLU A O 1
ATOM 643 N N . GLU A 1 80 ? 12.004 20.725 -14.293 1.00 39.78 80 GLU A N 1
ATOM 644 C CA . GLU A 1 80 ? 11.193 20.822 -15.515 1.00 39.78 80 GLU A CA 1
ATOM 645 C C . GLU A 1 80 ? 10.693 19.471 -16.070 1.00 39.78 80 GLU A C 1
ATOM 647 O O . GLU A 1 80 ? 9.778 19.461 -16.896 1.00 39.78 80 GLU A O 1
ATOM 652 N N . GLU A 1 81 ? 11.223 18.321 -15.630 1.00 48.59 81 GLU A N 1
ATOM 653 C CA . GLU A 1 81 ? 10.665 17.017 -16.019 1.00 48.59 81 GLU A CA 1
ATOM 654 C C . GLU A 1 81 ? 9.518 16.628 -15.079 1.00 48.59 81 GLU A C 1
ATOM 656 O O . GLU A 1 81 ? 9.728 16.256 -13.924 1.00 48.59 81 GLU A O 1
ATOM 661 N N . VAL A 1 82 ? 8.283 16.693 -15.588 1.00 49.72 82 VAL A N 1
ATOM 662 C CA . VAL A 1 82 ? 7.099 16.141 -14.917 1.00 49.72 82 VAL A CA 1
ATOM 663 C C . VAL A 1 82 ? 7.332 14.641 -14.716 1.00 49.72 82 VAL A C 1
ATOM 665 O O . VAL A 1 82 ? 7.291 13.849 -15.661 1.00 49.72 82 VAL A O 1
ATOM 668 N N . GLY A 1 83 ? 7.657 14.261 -13.480 1.00 55.38 83 GLY A N 1
ATOM 669 C CA . GLY A 1 83 ? 7.804 12.866 -13.084 1.00 55.38 83 GLY A CA 1
ATOM 670 C C . GLY A 1 83 ? 6.492 12.090 -13.254 1.00 55.38 83 GLY A C 1
ATOM 671 O O . GLY A 1 83 ? 5.428 12.696 -13.398 1.00 55.38 83 GLY A O 1
ATOM 672 N N . PRO A 1 84 ? 6.542 10.750 -13.229 1.00 57.69 84 PRO A N 1
ATOM 673 C CA . PRO A 1 84 ? 5.340 9.932 -13.353 1.00 57.69 84 PRO A CA 1
ATOM 674 C C . PRO A 1 84 ? 4.307 10.294 -12.275 1.00 57.69 84 PRO A C 1
ATOM 676 O O . PRO A 1 84 ? 4.654 10.439 -11.097 1.00 57.69 84 PRO A O 1
ATOM 679 N N . SER A 1 85 ? 3.038 10.447 -12.673 1.00 61.38 85 SER A N 1
ATOM 680 C CA . SER A 1 85 ? 1.974 10.873 -11.760 1.00 61.38 85 SER A CA 1
ATOM 681 C C . SER A 1 85 ? 1.388 9.680 -11.009 1.00 61.38 85 SER A C 1
ATOM 683 O O . SER A 1 85 ? 0.721 8.812 -11.567 1.00 61.38 85 SER A O 1
ATOM 685 N N . PHE A 1 86 ? 1.597 9.662 -9.695 1.00 64.12 86 PHE A N 1
ATOM 686 C CA . PHE A 1 86 ? 0.982 8.698 -8.781 1.00 64.12 86 PHE A CA 1
ATOM 687 C C . PHE A 1 86 ? -0.333 9.215 -8.173 1.00 64.12 86 PHE A C 1
ATOM 689 O O . PHE A 1 86 ? -0.692 8.854 -7.050 1.00 64.12 86 PHE A O 1
ATOM 696 N N . GLU A 1 87 ? -1.069 10.080 -8.872 1.00 65.06 87 GLU A N 1
ATOM 697 C CA . GLU A 1 87 ? -2.311 10.679 -8.358 1.00 65.06 87 GLU A CA 1
ATOM 698 C C . GLU A 1 87 ? -3.340 9.651 -7.854 1.00 65.06 87 GLU A C 1
ATOM 700 O O . GLU A 1 87 ? -4.004 9.891 -6.839 1.00 65.06 87 GLU A O 1
ATOM 705 N N . GLY A 1 88 ? -3.444 8.472 -8.479 1.00 66.56 88 GLY A N 1
ATOM 706 C CA . GLY A 1 88 ? -4.340 7.419 -7.991 1.00 66.56 88 GLY A CA 1
ATOM 707 C C . GLY A 1 88 ? -3.886 6.777 -6.676 1.00 66.56 88 GLY A C 1
ATOM 708 O O . GLY A 1 88 ? -4.746 6.414 -5.873 1.00 66.56 88 GLY A O 1
ATOM 709 N N . ILE A 1 89 ? -2.576 6.730 -6.374 1.00 72.88 89 ILE A N 1
ATOM 710 C CA . ILE A 1 89 ? -2.077 6.334 -5.037 1.00 72.88 89 ILE A CA 1
ATOM 711 C C . ILE A 1 89 ? -2.623 7.294 -3.986 1.00 72.88 89 ILE A C 1
ATOM 713 O O . ILE A 1 89 ? -3.143 6.862 -2.958 1.00 72.88 89 ILE A O 1
ATOM 717 N N . LEU A 1 90 ? -2.519 8.601 -4.233 1.00 79.75 90 LEU A N 1
ATOM 718 C CA . LEU A 1 90 ? -2.962 9.605 -3.268 1.00 79.75 90 LEU A CA 1
ATOM 719 C C . LEU A 1 90 ? -4.474 9.545 -3.054 1.00 79.75 90 LEU A C 1
ATOM 721 O O . LEU A 1 90 ? -4.920 9.547 -1.906 1.00 79.75 90 LEU A O 1
ATOM 725 N N . SER A 1 91 ? -5.252 9.433 -4.131 1.00 81.12 91 SER A N 1
ATOM 726 C CA . SER A 1 91 ? -6.711 9.288 -4.057 1.00 81.12 91 SER A CA 1
ATOM 727 C C . SER A 1 91 ? -7.122 8.056 -3.247 1.00 81.12 91 SER A C 1
ATOM 729 O O . SER A 1 91 ? -7.943 8.167 -2.334 1.00 81.12 91 SER A O 1
ATOM 731 N N . PHE A 1 92 ? -6.495 6.906 -3.506 1.00 82.00 92 PHE A N 1
ATOM 732 C CA . PHE A 1 92 ? -6.734 5.675 -2.753 1.00 82.00 92 PHE A CA 1
ATOM 733 C C . PHE A 1 92 ? -6.399 5.822 -1.270 1.00 82.00 92 PHE A C 1
ATOM 735 O O . PHE A 1 92 ? -7.226 5.519 -0.410 1.00 82.00 92 PHE A O 1
ATOM 742 N N . LEU A 1 93 ? -5.200 6.318 -0.954 1.00 86.12 93 LEU A N 1
ATOM 743 C CA . LEU A 1 93 ? -4.751 6.466 0.429 1.00 86.12 93 LEU A CA 1
ATOM 744 C C . LEU A 1 93 ? -5.626 7.451 1.202 1.00 86.12 93 LEU A C 1
ATOM 746 O O . LEU A 1 93 ? -5.902 7.227 2.380 1.00 86.12 93 LEU A O 1
ATOM 750 N N . ASN A 1 94 ? -6.091 8.521 0.557 1.00 89.12 94 ASN A N 1
ATOM 751 C CA . ASN A 1 94 ? -7.005 9.481 1.168 1.00 89.12 94 ASN A CA 1
ATOM 752 C C . ASN A 1 94 ? -8.381 8.855 1.438 1.00 89.12 94 ASN A C 1
ATOM 754 O O . ASN A 1 94 ? -8.911 9.023 2.536 1.00 89.12 94 ASN A O 1
ATOM 758 N N . ALA A 1 95 ? -8.928 8.086 0.491 1.00 86.00 95 ALA A N 1
ATOM 759 C CA . ALA A 1 95 ? -10.186 7.365 0.684 1.00 86.00 95 ALA A CA 1
ATOM 760 C C . ALA A 1 95 ? -10.081 6.319 1.809 1.00 86.00 95 ALA A C 1
ATOM 762 O O . ALA A 1 95 ? -10.924 6.290 2.706 1.00 86.00 95 ALA A O 1
ATOM 763 N N . ALA A 1 96 ? -9.005 5.527 1.822 1.00 85.81 96 ALA A N 1
ATOM 764 C CA . ALA A 1 96 ? -8.732 4.554 2.877 1.00 85.81 96 ALA A CA 1
ATOM 765 C C . ALA A 1 96 ? -8.566 5.230 4.250 1.00 85.81 96 ALA A C 1
ATOM 767 O O . ALA A 1 96 ? -9.105 4.750 5.245 1.00 85.81 96 ALA A O 1
ATOM 768 N N . THR A 1 97 ? -7.880 6.377 4.304 1.00 92.00 97 THR A N 1
ATOM 769 C CA . THR A 1 97 ? -7.736 7.177 5.532 1.00 92.00 97 THR A CA 1
ATOM 770 C C . THR A 1 97 ? -9.098 7.634 6.047 1.00 92.00 97 THR A C 1
ATOM 772 O O . THR A 1 97 ? -9.413 7.423 7.217 1.00 92.00 97 THR A O 1
ATOM 775 N N . ALA A 1 98 ? -9.919 8.236 5.182 1.00 92.00 98 ALA A N 1
ATOM 776 C CA . ALA A 1 98 ? -11.240 8.731 5.556 1.00 92.00 98 ALA A CA 1
ATOM 777 C C . ALA A 1 98 ? -12.147 7.603 6.069 1.00 92.00 98 ALA A C 1
ATOM 779 O O . ALA A 1 98 ? -12.842 7.770 7.072 1.00 92.00 98 ALA A O 1
ATOM 780 N N . GLU A 1 99 ? -12.107 6.435 5.427 1.00 87.88 99 GLU A N 1
ATOM 781 C CA . GLU A 1 99 ? -12.867 5.269 5.869 1.00 87.88 99 GLU A CA 1
ATOM 782 C C . GLU A 1 99 ? -12.424 4.775 7.251 1.00 87.88 99 GLU A C 1
ATOM 784 O O . GLU A 1 99 ? -13.271 4.493 8.101 1.00 87.88 99 GLU A O 1
ATOM 789 N N . GLN A 1 100 ? -11.118 4.670 7.494 1.00 89.75 100 GLN A N 1
ATOM 790 C CA . GLN A 1 100 ? -10.600 4.208 8.782 1.00 89.75 100 GLN A CA 1
ATOM 791 C C . GLN A 1 100 ? -10.912 5.202 9.903 1.00 89.75 100 GLN A C 1
ATOM 793 O O . GLN A 1 100 ? -11.393 4.802 10.960 1.00 89.75 100 GLN A O 1
ATOM 798 N N . LEU A 1 101 ? -10.755 6.505 9.658 1.00 92.88 101 LEU A N 1
ATOM 799 C CA . LEU A 1 101 ? -11.155 7.537 10.621 1.00 92.88 101 LEU A CA 1
ATOM 800 C C . LEU A 1 101 ? -12.652 7.473 10.951 1.00 92.88 101 LEU A C 1
ATOM 802 O O . LEU A 1 101 ? -13.031 7.626 12.114 1.00 92.88 101 LEU A O 1
ATOM 806 N N . ARG A 1 102 ? -13.506 7.187 9.959 1.00 91.31 102 ARG A N 1
ATOM 807 C CA . ARG A 1 102 ? -14.936 6.948 10.193 1.00 91.31 102 ARG A CA 1
ATOM 808 C C . ARG A 1 102 ? -15.164 5.743 11.111 1.00 91.31 102 ARG A C 1
ATOM 810 O O . ARG A 1 102 ? -15.938 5.867 12.048 1.00 91.31 102 ARG A O 1
ATOM 817 N N . LYS A 1 103 ? -14.450 4.624 10.921 1.00 88.62 103 LYS A N 1
ATOM 818 C CA . LYS A 1 103 ? -14.558 3.438 11.802 1.00 88.62 103 LYS A CA 1
ATOM 819 C C . LYS A 1 103 ? -14.200 3.752 13.257 1.00 88.62 103 LYS A C 1
ATOM 821 O O . LYS A 1 103 ? -14.890 3.277 14.154 1.00 88.62 103 LYS A O 1
ATOM 826 N N . TYR A 1 104 ? -13.159 4.553 13.487 1.00 91.31 104 TYR A N 1
ATOM 827 C CA . TYR A 1 104 ? -12.801 5.033 14.827 1.00 91.31 104 TYR A CA 1
ATOM 828 C C . TYR A 1 104 ? -13.892 5.939 15.415 1.00 91.31 104 TYR A C 1
ATOM 830 O O . TYR A 1 104 ? -14.329 5.727 16.545 1.00 91.31 104 TYR A O 1
ATOM 838 N N . THR A 1 105 ? -14.400 6.882 14.615 1.00 92.19 105 THR A N 1
ATOM 839 C CA . THR A 1 105 ? -15.477 7.803 15.019 1.00 92.19 105 THR A CA 1
ATOM 840 C C . THR A 1 105 ? -16.757 7.054 15.399 1.00 92.19 105 THR A C 1
ATOM 842 O O . THR A 1 105 ? -17.323 7.312 16.459 1.00 92.19 105 THR A O 1
ATOM 845 N N . ASP A 1 106 ? -17.184 6.087 14.582 1.00 90.94 106 ASP A N 1
ATOM 846 C CA . ASP A 1 106 ? -18.396 5.286 14.806 1.00 90.94 106 ASP A CA 1
ATOM 847 C C . ASP A 1 106 ? -18.306 4.437 16.087 1.00 90.94 106 ASP A C 1
ATOM 849 O O . ASP A 1 106 ? -19.323 4.126 16.706 1.00 90.94 106 ASP A O 1
ATOM 853 N N . GLN A 1 107 ? -17.088 4.077 16.503 1.00 89.19 107 GLN A N 1
ATOM 854 C CA . GLN A 1 107 ? -16.818 3.315 17.725 1.00 89.19 107 GLN A CA 1
ATOM 855 C C . GLN A 1 107 ? -16.510 4.207 18.938 1.00 89.19 107 GLN A C 1
ATOM 857 O O . GLN A 1 107 ? -16.268 3.688 20.026 1.00 89.19 107 GLN A O 1
ATOM 862 N N . GLY A 1 108 ? -16.526 5.535 18.777 1.00 91.00 108 GLY A N 1
ATOM 863 C CA . GLY A 1 108 ? -16.192 6.481 19.844 1.00 91.00 108 GLY A CA 1
ATOM 864 C C . GLY A 1 108 ? -14.747 6.359 20.336 1.00 91.00 108 GLY A C 1
ATOM 865 O O . GLY A 1 108 ? -14.469 6.681 21.490 1.00 91.00 1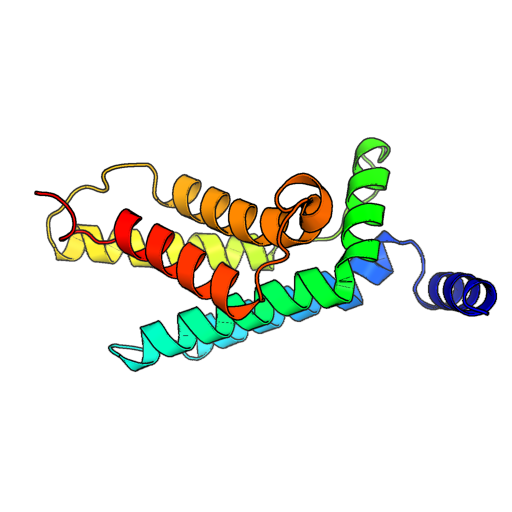08 GLY A O 1
ATOM 866 N N . ALA A 1 109 ? -13.846 5.866 19.485 1.00 89.81 109 ALA A N 1
ATOM 867 C CA . ALA A 1 109 ? -12.442 5.644 19.799 1.00 89.81 109 ALA A CA 1
ATOM 868 C C . ALA A 1 109 ? -11.555 6.668 19.082 1.00 89.81 109 ALA A C 1
ATOM 870 O O . ALA A 1 109 ? -11.853 7.100 17.968 1.00 89.81 109 ALA A O 1
ATOM 871 N N . GLU A 1 110 ? -10.428 7.019 19.697 1.00 89.56 110 GLU A N 1
ATOM 872 C CA . GLU A 1 110 ? -9.393 7.818 19.042 1.00 89.56 110 GLU A CA 1
ATOM 873 C C . GLU A 1 110 ? -8.354 6.904 18.378 1.00 89.56 110 GLU A C 1
ATOM 875 O O . GLU A 1 110 ? -7.942 5.903 18.976 1.00 89.56 110 GLU A O 1
ATOM 880 N N . PRO A 1 111 ? -7.902 7.228 17.154 1.00 91.00 111 PRO A N 1
ATOM 881 C CA . PRO A 1 111 ? -6.800 6.515 16.535 1.00 91.00 111 PRO A CA 1
ATOM 882 C C . PRO A 1 111 ? -5.529 6.581 17.396 1.00 91.00 111 PRO A C 1
ATOM 884 O O . PRO A 1 111 ? -5.142 7.667 17.829 1.00 91.00 111 PRO A O 1
ATOM 887 N N . PRO A 1 112 ? -4.815 5.460 17.597 1.00 89.12 112 PRO A N 1
ATOM 888 C CA . PRO A 1 112 ? -3.599 5.440 18.411 1.00 89.12 112 PRO A CA 1
ATOM 889 C C . PRO A 1 112 ? -2.391 6.105 17.723 1.00 89.12 112 PRO A C 1
ATOM 891 O O . PRO A 1 112 ? -1.333 6.255 18.333 1.00 89.12 112 PRO A O 1
ATOM 894 N N . PHE A 1 113 ? -2.520 6.473 16.446 1.00 92.69 113 PHE A N 1
ATOM 895 C CA . PHE A 1 113 ? -1.509 7.151 15.640 1.00 92.69 113 PHE A CA 1
ATOM 896 C C . PHE A 1 113 ? -2.163 7.871 14.451 1.00 92.69 113 PHE A C 1
ATOM 898 O O . PHE A 1 113 ? -3.353 7.715 14.179 1.00 92.69 113 PHE A O 1
ATOM 905 N N . ASP A 1 114 ? -1.365 8.635 13.703 1.00 94.75 114 ASP A N 1
ATOM 906 C CA . ASP A 1 114 ? -1.792 9.251 12.445 1.00 94.75 114 ASP A CA 1
ATOM 907 C C . ASP A 1 114 ? -2.086 8.175 11.382 1.00 94.75 114 ASP A C 1
ATOM 909 O O . ASP A 1 114 ? -1.178 7.589 10.785 1.00 94.75 114 ASP A O 1
ATOM 913 N N . ILE A 1 115 ? -3.373 7.918 11.146 1.00 93.69 115 ILE A N 1
ATOM 914 C CA . ILE A 1 115 ? -3.862 6.900 10.206 1.00 93.69 115 ILE A CA 1
ATOM 915 C C . ILE A 1 115 ? -3.386 7.169 8.776 1.00 93.69 115 ILE A C 1
ATOM 917 O O . ILE A 1 115 ? -3.040 6.230 8.054 1.00 93.69 115 ILE A O 1
ATOM 921 N N . ALA A 1 116 ? -3.320 8.438 8.369 1.00 92.50 116 ALA A N 1
ATOM 922 C CA . ALA A 1 116 ? -2.891 8.811 7.028 1.00 92.50 116 ALA A CA 1
ATOM 923 C C . ALA A 1 116 ? -1.415 8.457 6.811 1.00 92.50 116 ALA A C 1
ATOM 925 O O . ALA A 1 116 ? -1.046 7.932 5.751 1.00 92.50 116 ALA A O 1
ATOM 926 N N . LEU A 1 117 ? -0.577 8.728 7.813 1.00 93.75 117 LEU A N 1
ATOM 927 C CA . LEU A 1 117 ? 0.836 8.361 7.806 1.00 93.75 117 LEU A CA 1
ATOM 928 C C . LEU A 1 117 ? 1.020 6.840 7.899 1.00 93.75 117 LEU A C 1
ATOM 930 O O . LEU A 1 117 ? 1.799 6.272 7.133 1.00 93.75 117 LEU A O 1
ATOM 934 N N . GLY A 1 118 ? 0.270 6.169 8.775 1.00 92.94 118 GLY A N 1
ATOM 935 C CA . GLY A 1 118 ? 0.327 4.717 8.954 1.00 92.94 118 GLY A CA 1
ATOM 936 C C . GLY A 1 118 ? 0.033 3.947 7.664 1.00 92.94 118 GLY A C 1
ATOM 937 O O . GLY A 1 118 ? 0.798 3.060 7.287 1.00 92.94 118 GLY A O 1
ATOM 938 N N . LEU A 1 119 ? -1.013 4.334 6.926 1.00 90.56 119 LEU A N 1
ATOM 939 C CA . LEU A 1 119 ? -1.362 3.717 5.639 1.00 90.56 119 LEU A CA 1
ATOM 940 C C . LEU A 1 119 ? -0.292 3.942 4.556 1.00 90.56 119 LEU A C 1
ATOM 942 O O . LEU A 1 119 ? -0.011 3.041 3.765 1.00 90.56 119 LEU A O 1
ATOM 946 N N . ARG A 1 120 ? 0.351 5.117 4.533 1.00 90.44 120 ARG A N 1
ATOM 947 C CA . ARG A 1 120 ? 1.471 5.407 3.615 1.00 90.44 120 ARG A CA 1
ATOM 948 C C . ARG A 1 120 ? 2.684 4.529 3.912 1.00 90.44 120 ARG A C 1
ATOM 950 O O . ARG A 1 120 ? 3.288 3.981 2.992 1.00 90.44 120 ARG A O 1
ATOM 957 N N . LEU A 1 121 ? 3.015 4.356 5.190 1.00 92.69 121 LEU A N 1
ATOM 958 C CA . LEU A 1 121 ? 4.098 3.468 5.611 1.00 92.69 121 LEU A CA 1
ATOM 959 C C . LEU A 1 121 ? 3.775 2.001 5.303 1.00 92.69 121 LEU A C 1
ATOM 961 O O . LEU A 1 121 ? 4.650 1.278 4.836 1.00 92.69 121 LEU A O 1
ATOM 965 N N . ALA A 1 122 ? 2.521 1.578 5.477 1.00 90.56 122 ALA A N 1
ATOM 966 C CA . ALA A 1 122 ? 2.059 0.246 5.091 1.00 90.56 122 ALA A CA 1
ATOM 967 C C . ALA A 1 122 ? 2.250 -0.039 3.597 1.00 90.56 122 ALA A C 1
ATOM 969 O O . ALA A 1 122 ? 2.788 -1.084 3.225 1.00 90.56 122 ALA A O 1
ATOM 970 N N . PHE A 1 123 ? 1.884 0.918 2.744 1.00 88.81 123 PHE A N 1
ATOM 971 C CA . PHE A 1 123 ? 2.151 0.834 1.311 1.00 88.81 123 PHE A CA 1
ATOM 972 C C . PHE A 1 123 ? 3.658 0.736 1.017 1.00 88.81 123 PHE A C 1
ATOM 974 O O . PHE A 1 123 ? 4.095 -0.114 0.241 1.00 88.81 123 PHE A O 1
ATOM 981 N N . GLY A 1 124 ? 4.467 1.553 1.698 1.00 90.50 124 GLY A N 1
ATOM 982 C CA . GLY A 1 124 ? 5.926 1.514 1.600 1.00 90.50 124 GLY A CA 1
ATOM 983 C C . GLY A 1 124 ? 6.533 0.169 2.012 1.00 90.50 124 GLY A C 1
ATOM 984 O O . GLY A 1 124 ? 7.474 -0.287 1.362 1.00 90.50 124 GLY A O 1
ATOM 985 N N . MET A 1 125 ? 5.990 -0.500 3.036 1.00 93.25 125 MET A N 1
ATOM 986 C CA . MET A 1 125 ? 6.419 -1.848 3.434 1.00 93.25 125 MET A CA 1
ATOM 987 C C . MET A 1 125 ? 6.196 -2.860 2.308 1.00 93.25 125 MET A C 1
ATOM 989 O O . MET A 1 125 ? 7.105 -3.634 1.998 1.00 93.25 125 MET A O 1
ATOM 993 N N . LEU A 1 126 ? 5.028 -2.820 1.657 1.00 92.06 126 LEU A N 1
ATOM 994 C CA . LEU A 1 126 ? 4.719 -3.701 0.530 1.00 92.06 126 LEU A CA 1
ATOM 995 C C . LEU A 1 126 ? 5.682 -3.454 -0.641 1.00 92.06 126 LEU A C 1
ATOM 997 O O . LEU A 1 126 ? 6.327 -4.390 -1.106 1.00 92.06 126 LEU A O 1
ATOM 1001 N N . ALA A 1 127 ? 5.861 -2.196 -1.051 1.00 90.44 127 ALA A N 1
ATOM 1002 C CA . ALA A 1 127 ? 6.788 -1.836 -2.125 1.00 90.44 127 ALA A CA 1
ATOM 1003 C C . ALA A 1 127 ? 8.236 -2.254 -1.804 1.00 90.44 127 ALA A C 1
ATOM 1005 O O . ALA A 1 127 ? 8.916 -2.877 -2.620 1.00 90.44 127 ALA A O 1
ATOM 1006 N N . SER A 1 128 ? 8.705 -1.975 -0.585 1.00 93.25 128 SER A N 1
ATOM 1007 C CA . SER A 1 128 ? 10.072 -2.295 -0.150 1.00 93.25 128 SER A CA 1
ATOM 1008 C C . SER A 1 128 ? 10.335 -3.799 -0.127 1.00 93.25 128 SER A C 1
ATOM 1010 O O . SER A 1 128 ? 11.429 -4.225 -0.495 1.00 93.25 128 SER A O 1
ATOM 1012 N N . SER A 1 129 ? 9.333 -4.607 0.238 1.00 94.88 129 SER A N 1
ATOM 1013 C CA . SER A 1 129 ? 9.443 -6.072 0.239 1.00 94.88 129 SER A CA 1
ATOM 1014 C C . SER A 1 129 ? 9.731 -6.662 -1.148 1.00 94.88 129 SER A C 1
ATOM 1016 O O . SER A 1 129 ? 10.302 -7.747 -1.242 1.00 94.88 129 SER A O 1
ATOM 1018 N N . VAL A 1 130 ? 9.379 -5.932 -2.213 1.00 93.81 130 VAL A N 1
ATOM 1019 C CA . VAL A 1 130 ? 9.644 -6.302 -3.607 1.00 93.81 130 VAL A CA 1
ATOM 1020 C C . VAL A 1 130 ? 10.933 -5.658 -4.110 1.00 93.81 130 VAL A C 1
ATOM 1022 O O . VAL A 1 130 ? 11.825 -6.336 -4.620 1.00 93.81 130 VAL A O 1
ATOM 1025 N N . LEU A 1 131 ? 11.064 -4.338 -3.967 1.00 91.50 131 LEU A N 1
ATOM 1026 C CA . LEU A 1 131 ? 12.181 -3.591 -4.551 1.00 91.50 131 LEU A CA 1
ATOM 1027 C C . LEU A 1 131 ? 13.517 -3.969 -3.901 1.00 91.50 131 LEU A C 1
ATOM 1029 O O . LEU A 1 131 ? 14.506 -4.198 -4.603 1.00 91.50 131 LEU A O 1
ATOM 1033 N N . LEU A 1 132 ? 13.518 -4.114 -2.575 1.00 92.62 132 LEU A N 1
ATOM 1034 C CA . LEU A 1 132 ? 14.693 -4.421 -1.756 1.00 92.62 132 LEU A CA 1
ATOM 1035 C C . LEU A 1 132 ? 14.755 -5.900 -1.356 1.00 92.62 132 LEU A C 1
ATOM 1037 O O . LEU A 1 132 ? 15.477 -6.261 -0.427 1.00 92.62 132 LEU A O 1
ATOM 1041 N N . ARG A 1 133 ? 14.001 -6.760 -2.049 1.00 91.88 133 ARG A N 1
ATOM 1042 C CA . ARG A 1 133 ? 13.825 -8.179 -1.722 1.00 91.88 133 ARG A CA 1
ATOM 1043 C C . ARG A 1 133 ? 15.141 -8.907 -1.442 1.00 91.88 133 ARG A C 1
ATOM 1045 O O . ARG A 1 133 ? 15.273 -9.549 -0.408 1.00 91.88 133 ARG A O 1
ATOM 1052 N N . ASP A 1 134 ? 16.131 -8.738 -2.314 1.00 91.12 134 ASP A N 1
ATOM 1053 C CA . ASP A 1 134 ? 17.436 -9.406 -2.202 1.00 91.12 134 ASP A CA 1
ATOM 1054 C C . ASP A 1 134 ? 18.264 -8.925 -0.997 1.00 91.12 134 ASP A C 1
ATOM 1056 O O . ASP A 1 134 ? 19.143 -9.637 -0.522 1.00 91.12 134 ASP A O 1
ATOM 1060 N N . TRP A 1 135 ? 17.993 -7.716 -0.497 1.00 92.44 135 TRP A N 1
ATOM 1061 C CA . TRP A 1 135 ? 18.693 -7.133 0.652 1.00 92.44 135 TRP A CA 1
ATOM 1062 C C . TRP A 1 135 ? 18.009 -7.482 1.972 1.00 92.44 135 TRP A C 1
ATOM 1064 O O . TRP A 1 135 ?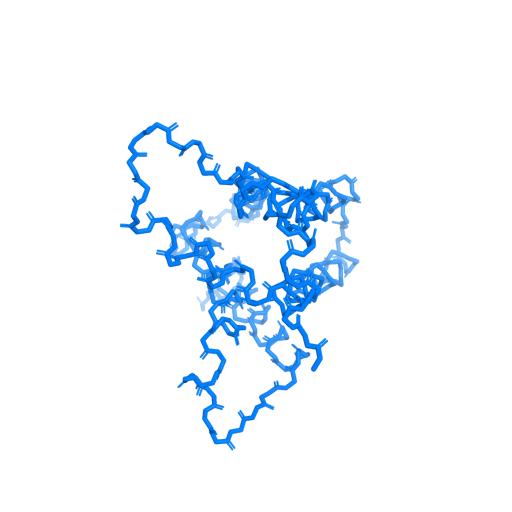 18.682 -7.705 2.974 1.00 92.44 135 TRP A O 1
ATOM 1074 N N . ILE A 1 136 ? 16.675 -7.513 1.976 1.00 93.44 136 ILE A N 1
ATOM 1075 C CA . ILE A 1 136 ? 15.867 -7.762 3.177 1.00 93.44 136 ILE A CA 1
ATOM 1076 C C . ILE A 1 136 ? 15.718 -9.268 3.443 1.00 93.44 136 ILE A C 1
ATOM 1078 O O . ILE A 1 136 ? 15.620 -9.682 4.597 1.00 93.44 136 ILE A O 1
ATOM 1082 N N . PHE A 1 137 ? 15.738 -10.096 2.395 1.00 94.25 137 PHE A N 1
ATOM 1083 C CA . PHE A 1 137 ? 15.511 -11.541 2.469 1.00 94.25 137 PHE A CA 1
ATOM 1084 C C . PHE A 1 137 ? 16.663 -12.361 1.847 1.00 94.25 137 PHE A C 1
ATOM 1086 O O . PHE A 1 137 ? 16.423 -13.158 0.936 1.00 94.25 137 PHE A O 1
ATOM 1093 N N . PRO A 1 138 ? 17.919 -12.200 2.314 1.00 92.88 138 PRO A N 1
ATOM 1094 C CA . PRO A 1 138 ? 19.083 -12.817 1.672 1.00 92.88 138 PRO A CA 1
ATOM 1095 C C . PRO A 1 138 ? 19.096 -14.351 1.777 1.00 92.88 138 PRO A C 1
ATOM 1097 O O . PRO A 1 138 ? 19.483 -15.029 0.828 1.00 92.88 138 PRO A O 1
ATOM 1100 N N . ASP A 1 139 ? 18.644 -14.905 2.906 1.00 93.38 139 ASP A N 1
ATOM 1101 C CA . ASP A 1 139 ? 18.769 -16.341 3.205 1.00 93.38 139 ASP A CA 1
ATOM 1102 C C . ASP A 1 139 ? 17.535 -17.162 2.812 1.00 93.38 139 ASP A C 1
ATOM 1104 O O . ASP A 1 139 ? 17.614 -18.369 2.574 1.00 93.38 139 ASP A O 1
ATOM 1108 N N . ARG A 1 140 ? 16.363 -16.522 2.771 1.00 92.56 140 ARG A N 1
ATOM 1109 C CA . ARG A 1 140 ? 15.085 -17.175 2.482 1.00 92.56 140 ARG A CA 1
ATOM 1110 C C . ARG A 1 140 ? 14.186 -16.216 1.738 1.00 92.56 140 ARG A C 1
ATOM 1112 O O . ARG A 1 140 ? 13.795 -15.204 2.298 1.00 92.56 140 ARG A O 1
ATOM 1119 N N . GLN A 1 141 ? 13.781 -16.601 0.537 1.00 90.81 141 GLN A N 1
ATOM 1120 C CA . GLN A 1 141 ? 12.866 -15.830 -0.293 1.00 90.81 141 GLN A CA 1
ATOM 1121 C C . GLN A 1 141 ? 11.409 -16.199 0.043 1.00 90.81 141 GLN A C 1
ATOM 1123 O O . GLN A 1 141 ? 10.963 -17.265 -0.382 1.00 90.81 141 GLN A O 1
ATOM 1128 N N . PRO A 1 142 ? 10.663 -15.378 0.811 1.00 93.50 142 PRO A N 1
ATOM 1129 C CA . PRO A 1 142 ? 9.255 -15.651 1.098 1.00 93.50 142 PRO A CA 1
ATOM 1130 C C . PRO A 1 142 ? 8.408 -15.573 -0.176 1.00 93.50 142 PRO A C 1
ATOM 1132 O O . PRO A 1 142 ? 8.670 -14.766 -1.068 1.00 93.50 142 PRO A O 1
ATOM 1135 N N . SER A 1 143 ? 7.376 -16.399 -0.273 1.00 94.19 143 SER A N 1
ATOM 1136 C CA . SER A 1 143 ? 6.387 -16.303 -1.347 1.00 94.19 143 SER A CA 1
ATOM 1137 C C . SER A 1 143 ? 5.604 -14.982 -1.286 1.00 94.19 143 SER A C 1
ATOM 1139 O O . SER A 1 143 ? 5.551 -14.317 -0.248 1.00 94.19 143 SER A O 1
ATOM 1141 N N . GLN A 1 144 ? 4.975 -14.612 -2.408 1.00 92.88 144 GLN A N 1
ATOM 1142 C CA . GLN A 1 144 ? 4.058 -13.469 -2.477 1.00 92.88 144 GLN A CA 1
ATOM 1143 C C . GLN A 1 144 ? 2.982 -13.557 -1.386 1.00 92.88 144 GLN A C 1
ATOM 1145 O O . GLN A 1 144 ? 2.749 -12.577 -0.681 1.00 92.88 144 GLN A O 1
ATOM 1150 N N . ASP A 1 145 ? 2.356 -14.726 -1.228 1.00 93.38 145 ASP A N 1
ATOM 1151 C CA . ASP A 1 145 ? 1.286 -14.922 -0.249 1.00 93.38 145 ASP A CA 1
ATOM 1152 C C . ASP A 1 145 ? 1.787 -14.735 1.187 1.00 93.38 145 ASP A C 1
ATOM 1154 O O . ASP A 1 145 ? 1.148 -14.025 1.957 1.00 93.38 145 ASP A O 1
ATOM 1158 N N . GLU A 1 146 ? 2.966 -15.264 1.534 1.00 94.88 146 GLU A N 1
ATOM 1159 C CA . GLU A 1 146 ? 3.549 -15.062 2.868 1.00 94.88 146 GLU A CA 1
ATOM 1160 C C . GLU A 1 146 ? 3.771 -13.579 3.193 1.00 94.88 146 GLU A C 1
ATOM 1162 O O . GLU A 1 146 ? 3.501 -13.150 4.317 1.00 94.88 146 GLU A O 1
ATOM 1167 N N . ILE A 1 147 ? 4.267 -12.789 2.233 1.00 94.44 147 ILE A N 1
ATOM 1168 C CA . ILE A 1 147 ? 4.466 -11.349 2.441 1.00 94.44 147 ILE A CA 1
ATOM 1169 C C . ILE A 1 147 ? 3.117 -10.640 2.560 1.00 94.44 147 ILE A C 1
ATOM 1171 O O . ILE A 1 147 ? 2.911 -9.879 3.507 1.00 94.44 147 ILE A O 1
ATOM 1175 N N . VAL A 1 148 ? 2.212 -10.866 1.607 1.00 93.31 148 VAL A N 1
ATOM 1176 C CA . VAL A 1 148 ? 0.924 -10.168 1.538 1.00 93.31 148 VAL A CA 1
ATOM 1177 C C . VAL A 1 148 ? 0.085 -10.445 2.781 1.00 93.31 148 VAL A C 1
ATOM 1179 O O . VAL A 1 148 ? -0.417 -9.500 3.390 1.00 93.31 148 VAL A O 1
ATOM 1182 N N . GLU A 1 149 ? -0.027 -11.704 3.203 1.00 93.44 149 GLU A N 1
ATOM 1183 C CA . GLU A 1 149 ? -0.786 -12.075 4.399 1.00 93.44 149 GLU A CA 1
ATOM 1184 C C . GLU A 1 149 ? -0.180 -11.479 5.671 1.00 93.44 149 GLU A C 1
ATOM 1186 O O . GLU A 1 149 ? -0.909 -11.028 6.556 1.00 93.44 149 GLU A O 1
ATOM 1191 N N . LEU A 1 150 ? 1.152 -11.434 5.777 1.00 94.19 150 LEU A N 1
ATOM 1192 C CA . LEU A 1 150 ? 1.805 -10.855 6.946 1.00 94.19 150 LEU A CA 1
ATOM 1193 C C . LEU A 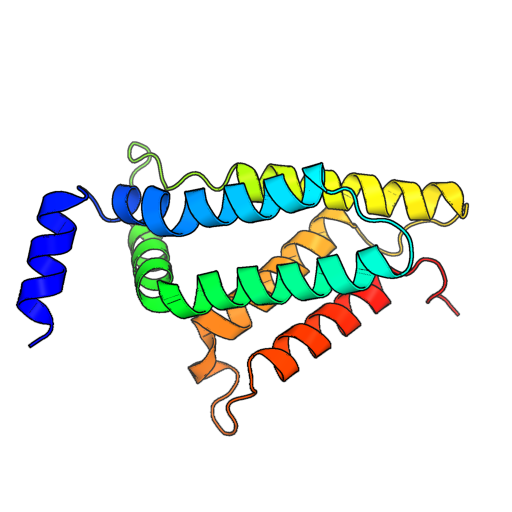1 150 ? 1.635 -9.332 6.998 1.00 94.19 150 LEU A C 1
ATOM 1195 O O . LEU A 1 150 ? 1.333 -8.797 8.065 1.00 94.19 150 LEU A O 1
ATOM 1199 N N . VAL A 1 151 ? 1.806 -8.638 5.869 1.00 93.00 151 VAL A N 1
ATOM 1200 C CA . VAL A 1 151 ? 1.604 -7.183 5.788 1.00 93.00 151 VAL A CA 1
ATOM 1201 C C . VAL A 1 151 ? 0.145 -6.836 6.070 1.00 93.00 151 VAL A C 1
ATOM 1203 O O . VAL A 1 151 ? -0.098 -5.972 6.909 1.00 93.00 151 VAL A O 1
ATOM 1206 N N . GLU A 1 152 ? -0.821 -7.533 5.462 1.00 90.31 152 GLU A N 1
ATOM 1207 C CA . GLU A 1 152 ? -2.247 -7.336 5.759 1.00 90.31 152 GLU A CA 1
ATOM 1208 C C . GLU A 1 152 ? -2.521 -7.532 7.247 1.00 90.31 152 GLU A C 1
ATOM 1210 O O . GLU A 1 152 ? -3.096 -6.654 7.880 1.00 90.31 152 GLU A O 1
ATOM 1215 N N . LYS A 1 153 ? -2.028 -8.617 7.849 1.00 91.00 153 LYS A N 1
ATOM 1216 C CA . LYS A 1 153 ? -2.230 -8.883 9.276 1.00 91.00 153 LYS A CA 1
ATOM 1217 C C . LYS A 1 153 ? -1.636 -7.797 10.176 1.00 91.00 153 LYS A C 1
ATOM 1219 O O . LYS A 1 153 ? -2.255 -7.443 11.181 1.00 91.00 153 LYS A O 1
ATOM 1224 N N . LEU A 1 154 ? -0.446 -7.287 9.853 1.00 91.81 154 LEU A N 1
ATOM 1225 C CA . LEU A 1 154 ? 0.190 -6.196 10.599 1.00 91.81 154 LEU A CA 1
ATOM 1226 C C . LEU A 1 154 ? -0.632 -4.907 10.500 1.00 91.81 154 LEU A C 1
ATOM 1228 O O . LEU A 1 154 ? -0.881 -4.264 11.519 1.00 91.81 154 LEU A O 1
ATOM 1232 N N . VAL A 1 155 ? -1.082 -4.562 9.294 1.00 89.56 155 VAL A N 1
ATOM 1233 C CA . VAL A 1 155 ? -1.878 -3.359 9.020 1.00 89.56 155 VAL A CA 1
ATOM 1234 C C . VAL A 1 155 ? -3.251 -3.452 9.676 1.00 89.56 155 VAL A C 1
ATOM 1236 O O . VAL A 1 155 ? -3.626 -2.554 10.425 1.00 89.56 155 VAL A O 1
ATOM 1239 N N . SER A 1 156 ? -3.967 -4.556 9.476 1.00 87.12 156 SER A N 1
ATOM 1240 C CA . SER A 1 156 ? -5.282 -4.800 10.068 1.00 87.12 156 SER A CA 1
ATOM 1241 C C . SER A 1 156 ? -5.226 -4.753 11.591 1.00 87.12 156 SER A C 1
ATOM 1243 O O . SER A 1 156 ? -6.072 -4.121 12.209 1.00 87.12 156 SER A O 1
ATOM 1245 N N . ARG A 1 157 ? -4.189 -5.332 12.212 1.00 88.38 157 ARG A N 1
ATOM 1246 C CA . ARG A 1 157 ? -3.998 -5.241 13.667 1.00 88.38 157 ARG A CA 1
ATOM 1247 C C . ARG A 1 157 ? -3.723 -3.811 14.135 1.00 88.38 157 ARG A C 1
ATOM 1249 O O . ARG A 1 157 ? -4.182 -3.440 15.207 1.00 88.38 157 ARG A O 1
ATOM 1256 N N . ALA A 1 158 ? -2.947 -3.035 13.382 1.00 87.69 158 ALA A N 1
ATOM 1257 C CA . ALA A 1 158 ? -2.624 -1.659 13.750 1.00 87.69 158 ALA A CA 1
ATOM 1258 C C . ALA A 1 158 ? -3.831 -0.714 13.616 1.00 87.69 158 ALA 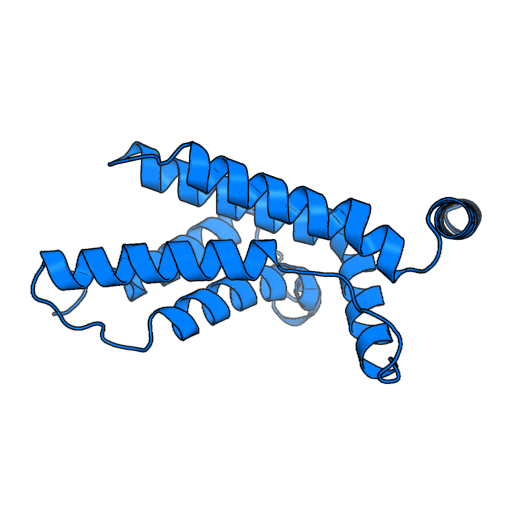A C 1
ATOM 1260 O O . ALA A 1 158 ? -3.931 0.245 14.373 1.00 87.69 158 ALA A O 1
ATOM 1261 N N . LEU A 1 159 ? -4.724 -0.977 12.659 1.00 85.88 159 LEU A N 1
ATOM 1262 C CA . LEU A 1 159 ? -5.885 -0.135 12.353 1.00 85.88 159 LEU A CA 1
ATOM 1263 C C . LEU A 1 159 ? -7.171 -0.549 13.077 1.00 85.88 159 LEU A C 1
ATOM 1265 O O . LEU A 1 159 ? -8.169 0.157 12.965 1.00 85.88 159 LEU A O 1
ATOM 1269 N N . ASP A 1 160 ? -7.182 -1.692 13.761 1.00 84.62 160 ASP A N 1
ATOM 1270 C CA . ASP A 1 160 ? -8.366 -2.196 14.451 1.00 84.62 160 ASP A CA 1
ATOM 1271 C C . ASP A 1 160 ? -8.652 -1.369 15.722 1.00 84.62 160 ASP A C 1
ATOM 1273 O O . ASP A 1 160 ? -7.849 -1.389 16.663 1.00 84.62 160 ASP A O 1
ATOM 1277 N N . PRO A 1 161 ? -9.800 -0.666 15.805 1.00 78.25 161 PRO A N 1
ATOM 1278 C CA . PRO A 1 161 ? -10.165 0.100 16.994 1.00 78.25 161 PRO A CA 1
ATOM 1279 C C . PRO A 1 161 ? -10.378 -0.775 18.238 1.00 78.25 161 PRO A C 1
ATOM 1281 O O . PRO A 1 161 ? -10.281 -0.273 19.355 1.00 78.25 161 PRO A O 1
ATOM 1284 N N . GLN A 1 162 ? -10.638 -2.076 18.063 1.00 74.69 162 GLN A N 1
ATOM 1285 C CA . GLN A 1 162 ? -10.837 -3.037 19.153 1.00 74.69 162 GLN A CA 1
ATOM 1286 C C . GLN A 1 162 ? -9.552 -3.764 19.563 1.00 74.69 162 GLN A C 1
ATOM 1288 O O . GLN A 1 162 ? -9.568 -4.550 20.508 1.00 74.69 162 GLN A O 1
ATOM 1293 N N . ALA A 1 163 ? -8.430 -3.515 18.881 1.00 68.31 163 ALA A N 1
ATOM 1294 C CA . ALA A 1 163 ? -7.154 -4.150 19.201 1.00 68.31 163 ALA A CA 1
ATOM 1295 C C . ALA A 1 163 ? -6.419 -3.509 20.396 1.00 68.31 163 ALA A C 1
ATOM 1297 O O . ALA A 1 163 ? -5.337 -3.981 20.764 1.00 68.31 163 ALA A O 1
ATOM 1298 N N . LEU A 1 164 ? -6.979 -2.456 21.005 1.00 54.28 164 LEU A N 1
ATOM 1299 C CA . LEU A 1 164 ? -6.464 -1.870 22.244 1.00 54.28 164 LEU A CA 1
ATOM 1300 C C . LEU A 1 164 ? -6.888 -2.723 23.462 1.00 54.28 164 LEU A C 1
ATOM 1302 O O . LEU A 1 164 ? -8.020 -3.204 23.490 1.00 54.28 164 LEU A O 1
ATOM 1306 N N . PRO A 1 165 ? -5.984 -2.954 24.434 1.00 54.94 165 PRO A N 1
ATOM 1307 C CA . PRO A 1 165 ? -6.268 -3.734 25.640 1.00 54.94 165 PRO A CA 1
ATOM 1308 C C . PRO A 1 165 ? -7.283 -3.072 26.579 1.00 54.94 165 PRO A C 1
ATOM 1310 O O . PRO A 1 165 ? -7.358 -1.822 26.599 1.00 54.94 165 PRO A O 1
#

pLDDT: mean 79.68, std 14.97, range [39.78, 94.88]